Protein AF-A0A241V4C4-F1 (afdb_monomer)

Radius of gyration: 12.43 Å; Cα contacts (8 Å, |Δi|>4): 182; chains: 1; bounding box: 27×34×28 Å

Solvent-accessible surface area (backbone atoms only — not comparable to full-atom values): 5010 Å² total; per-residue (Å²): 131,90,62,76,41,78,67,35,99,63,35,32,36,40,95,70,30,35,31,33,73,36,87,56,77,73,42,74,45,81,44,43,48,59,85,94,40,95,67,55,39,50,65,74,81,38,59,84,45,32,31,44,36,68,67,49,76,38,55,82,96,42,82,75,14,39,32,29,40,36,49,69,58,40,79,44,43,32,71,79,23,60,35,90,60,40,85

Sequence (87 aa):
MNEFKKVSNVLLESNGIYFIECPGCKTLHPIHVGEQHRIRWGFNGNLDAPTFTPSLMVNQGHPSQCHSFITDGKIQFLSDCNHSLAG

Nearest PDB structures (foldseek):
  8h3f-assembly1_M  TM=2.790E-01  e=1.490E+00  Homo sapiens
  8h3r-assembly1_B  TM=2.791E-01  e=1.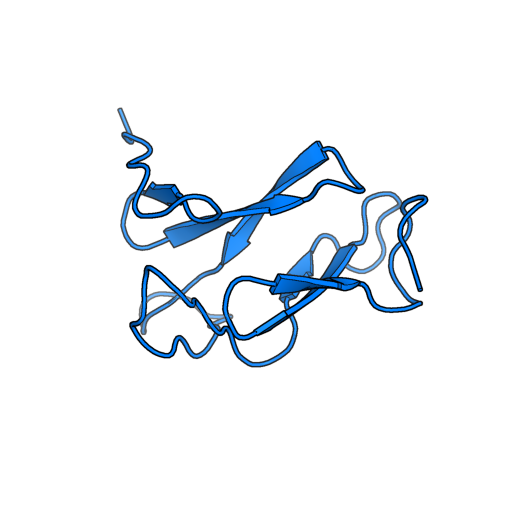579E+00  Homo sapiens

pLDDT: me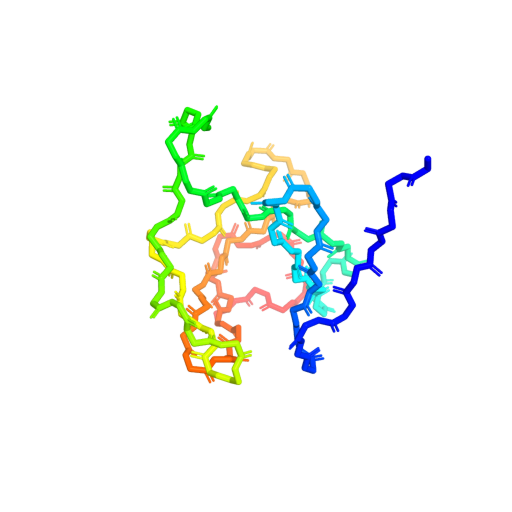an 88.02, std 7.14, range [49.69, 94.56]

Mean predicted aligned error: 4.55 Å

Secondary structure (DSSP, 8-state):
----EE-SSSEEEETTEEEEE-TTT-SEEEEE-STT-SS--EE-S-SSS--EEEEEEESTTSTT-EEEEEETTEEEE-TT--STT--

Structure (mmCIF, N/CA/C/O backbone):
data_AF-A0A241V4C4-F1
#
_entry.id   AF-A0A241V4C4-F1
#
loop_
_atom_site.group_PDB
_atom_site.id
_atom_site.type_symbol
_atom_site.label_atom_id
_atom_site.label_alt_id
_atom_site.label_comp_id
_atom_site.label_asym_id
_atom_site.label_entity_id
_atom_site.label_seq_id
_atom_site.pdbx_PDB_ins_code
_atom_site.Cartn_x
_atom_site.Cartn_y
_atom_site.Cartn_z
_atom_site.occupancy
_atom_site.B_iso_or_equiv
_atom_site.auth_seq_id
_atom_site.auth_comp_id
_atom_site.auth_asym_id
_atom_site.auth_atom_id
_atom_site.pdbx_PDB_model_num
ATOM 1 N N . MET A 1 1 ? 0.686 21.907 6.792 1.00 49.69 1 MET A N 1
ATOM 2 C CA . MET A 1 1 ? 1.491 20.669 6.775 1.00 49.69 1 MET A CA 1
ATOM 3 C C . MET A 1 1 ? 0.492 19.538 6.689 1.00 49.69 1 MET A C 1
ATOM 5 O O . MET A 1 1 ? -0.390 19.501 7.532 1.00 49.69 1 MET A O 1
ATOM 9 N N . ASN A 1 2 ? 0.528 18.720 5.640 1.00 55.12 2 ASN A N 1
ATOM 10 C CA . ASN A 1 2 ? -0.439 17.632 5.511 1.00 55.12 2 ASN A CA 1
ATOM 11 C C . ASN A 1 2 ? -0.071 16.560 6.541 1.00 55.12 2 ASN A C 1
ATOM 13 O O . ASN A 1 2 ? 0.956 15.901 6.406 1.00 55.12 2 ASN A O 1
ATOM 17 N N . GLU A 1 3 ? -0.858 16.457 7.607 1.00 80.88 3 GLU A N 1
ATOM 18 C CA . GLU A 1 3 ? -0.670 15.438 8.635 1.00 80.88 3 GLU A CA 1
ATOM 19 C C . GLU A 1 3 ? -1.064 14.072 8.062 1.00 80.88 3 GLU A C 1
ATOM 21 O O . GLU A 1 3 ? -2.114 13.923 7.430 1.00 80.88 3 GLU A O 1
ATOM 26 N N . PHE A 1 4 ? -0.195 13.078 8.242 1.00 83.12 4 PHE A N 1
ATOM 27 C CA . PHE A 1 4 ? -0.538 11.682 8.001 1.00 83.12 4 PHE A CA 1
ATOM 28 C C . PHE A 1 4 ? -1.175 11.141 9.274 1.00 83.12 4 PHE A C 1
ATOM 30 O O . PHE A 1 4 ? -0.516 11.011 10.306 1.00 83.12 4 PHE A O 1
ATOM 37 N N . LYS A 1 5 ? -2.462 10.819 9.208 1.00 87.81 5 LYS A N 1
ATOM 38 C CA . LYS A 1 5 ? -3.189 10.208 10.309 1.00 87.81 5 LYS A CA 1
ATOM 39 C C . LYS A 1 5 ? -3.132 8.698 10.163 1.00 87.81 5 LYS A C 1
ATOM 41 O O . LYS A 1 5 ? -3.621 8.144 9.183 1.00 87.81 5 LYS A O 1
ATOM 46 N N . LYS A 1 6 ? -2.584 8.004 11.158 1.00 88.62 6 LYS A N 1
ATOM 47 C CA . LYS A 1 6 ? -2.725 6.548 11.231 1.00 88.62 6 LYS A CA 1
ATOM 48 C C . LYS A 1 6 ? -4.174 6.215 11.579 1.00 88.62 6 LYS A C 1
ATOM 50 O O . LYS A 1 6 ? -4.623 6.511 12.684 1.00 88.62 6 LYS A O 1
ATOM 55 N N . VAL A 1 7 ? -4.906 5.649 10.621 1.00 87.94 7 VAL A N 1
ATOM 56 C CA . VAL A 1 7 ? -6.325 5.289 10.780 1.00 87.94 7 VAL A CA 1
ATOM 57 C C . VAL A 1 7 ? -6.514 3.800 11.055 1.00 87.94 7 VAL A C 1
ATOM 59 O O . VAL A 1 7 ? -7.544 3.417 11.599 1.00 87.94 7 VAL A O 1
ATOM 62 N N . SER A 1 8 ? -5.515 2.969 10.746 1.00 85.62 8 SER A N 1
ATOM 63 C CA . SER A 1 8 ? -5.467 1.565 11.156 1.00 85.62 8 SER A CA 1
ATOM 64 C C . SER A 1 8 ? -4.033 1.046 11.258 1.00 85.62 8 SER A C 1
ATOM 66 O O . SER A 1 8 ? -3.071 1.801 11.103 1.00 85.62 8 SER A O 1
ATOM 68 N N . ASN A 1 9 ? -3.857 -0.249 11.533 1.00 82.56 9 ASN A N 1
ATOM 69 C CA . ASN A 1 9 ? -2.527 -0.862 11.559 1.00 82.56 9 ASN A CA 1
ATOM 70 C C . ASN A 1 9 ? -1.831 -0.880 10.194 1.00 82.56 9 ASN A C 1
ATOM 72 O O . ASN A 1 9 ? -0.603 -0.869 10.165 1.00 82.56 9 ASN A O 1
ATOM 76 N N . VAL A 1 10 ? -2.596 -0.872 9.102 1.00 85.81 10 VAL A N 1
ATOM 77 C CA . VAL A 1 10 ? -2.085 -0.979 7.725 1.00 85.81 10 VAL A CA 1
ATOM 78 C C . VAL A 1 10 ? -2.393 0.250 6.867 1.00 85.81 10 VAL A C 1
ATOM 80 O O . VAL A 1 10 ? -1.899 0.345 5.747 1.00 85.81 10 VAL A O 1
ATOM 83 N N . LEU A 1 11 ? -3.200 1.188 7.379 1.00 90.56 11 LEU A N 1
ATOM 84 C CA . LEU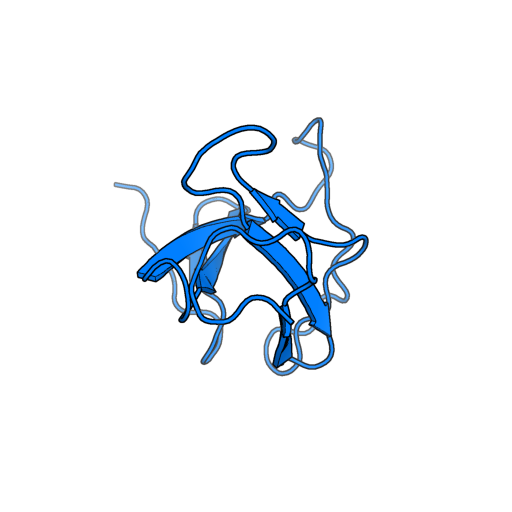 A 1 11 ? -3.734 2.315 6.622 1.00 90.56 11 LEU A CA 1
ATOM 85 C C . LEU A 1 11 ? -3.401 3.655 7.288 1.00 90.56 11 LEU A C 1
ATOM 87 O O . LEU A 1 11 ? -3.670 3.892 8.473 1.00 90.56 11 LEU A O 1
ATOM 91 N N . LEU A 1 12 ? -2.858 4.556 6.482 1.00 92.25 12 LEU A N 1
ATOM 92 C CA . LEU A 1 12 ? -2.687 5.968 6.789 1.00 92.25 12 LEU A CA 1
ATOM 93 C C . LEU A 1 12 ? -3.691 6.770 5.956 1.00 92.25 12 LEU A C 1
ATOM 95 O O . LEU 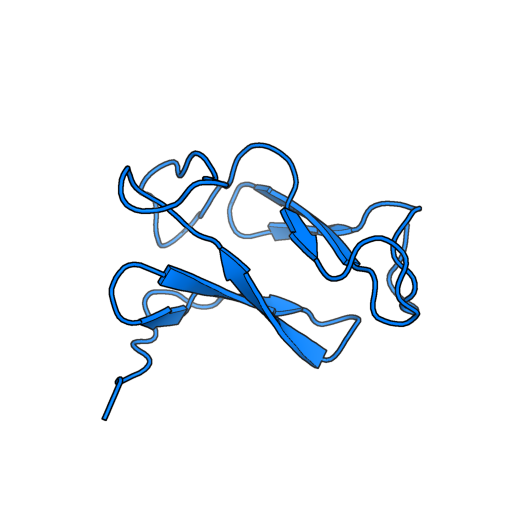A 1 12 ? -4.063 6.359 4.863 1.00 92.25 12 LEU A O 1
ATOM 99 N N . GLU A 1 13 ? -4.120 7.918 6.451 1.00 91.06 13 GLU A N 1
ATOM 100 C CA . GLU A 1 13 ? -4.989 8.850 5.739 1.00 91.06 13 GLU A CA 1
ATOM 101 C C . GLU A 1 13 ? -4.353 10.239 5.754 1.00 91.06 13 GLU A C 1
ATOM 103 O O . GLU A 1 13 ? -3.799 10.671 6.766 1.00 91.06 13 GLU A O 1
ATOM 108 N N . SER A 1 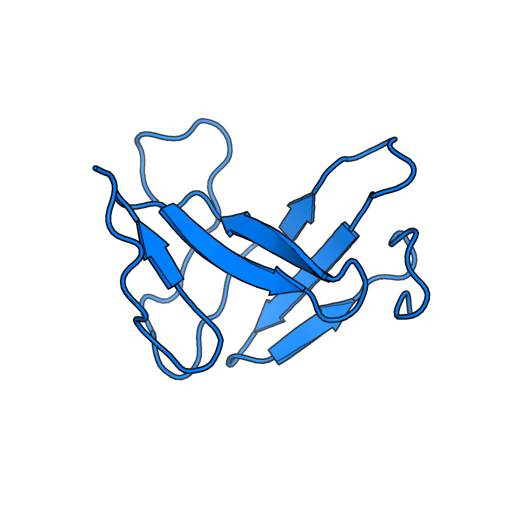14 ? -4.391 10.927 4.618 1.00 89.81 14 SER A N 1
ATOM 109 C CA . SER A 1 14 ? -4.058 12.342 4.545 1.00 89.81 14 SER A CA 1
ATOM 110 C C . SER A 1 14 ? -4.867 13.028 3.453 1.00 89.81 14 SER A C 1
ATOM 112 O O . SER A 1 14 ? -4.737 12.701 2.273 1.00 89.81 14 SER A O 1
ATOM 114 N N . ASN A 1 15 ? -5.653 14.033 3.843 1.00 84.50 15 ASN A N 1
ATOM 115 C CA . ASN A 1 15 ? -6.453 14.867 2.940 1.00 84.50 15 ASN A CA 1
ATOM 116 C C . ASN A 1 15 ? -7.395 14.056 2.029 1.00 84.50 15 ASN A C 1
ATOM 118 O O . ASN A 1 15 ? -7.547 14.368 0.850 1.00 84.50 15 ASN A O 1
ATOM 122 N N . GLY A 1 16 ? -8.013 13.001 2.568 1.00 81.94 16 GLY A N 1
ATOM 123 C CA . GLY A 1 16 ? -8.934 12.134 1.828 1.00 81.94 16 GLY A CA 1
ATOM 124 C C . GLY A 1 16 ? -8.247 11.104 0.928 1.00 81.94 16 GLY A C 1
ATOM 125 O O . GLY A 1 16 ? -8.927 10.362 0.221 1.00 81.94 16 GLY A O 1
ATOM 126 N N . ILE A 1 17 ? -6.915 11.030 0.963 1.00 88.88 17 ILE A N 1
ATOM 127 C CA . ILE A 1 17 ? -6.133 9.988 0.301 1.00 88.88 17 ILE A CA 1
ATOM 128 C C . ILE A 1 17 ? -5.705 8.978 1.352 1.00 88.88 17 ILE A C 1
ATOM 130 O O . ILE A 1 17 ? -5.144 9.340 2.388 1.00 88.88 17 ILE A O 1
ATOM 134 N N . TYR A 1 18 ? -5.936 7.703 1.066 1.00 92.38 18 TYR A N 1
ATOM 135 C CA . TYR A 1 18 ? -5.433 6.628 1.903 1.00 92.38 18 TYR A CA 1
ATOM 136 C C . TYR A 1 18 ? -4.061 6.180 1.415 1.00 92.38 18 TYR A C 1
ATOM 138 O O . TYR A 1 18 ? -3.775 6.227 0.225 1.00 92.38 18 TYR A O 1
ATOM 146 N N . PHE A 1 19 ? -3.207 5.728 2.322 1.00 92.50 19 PHE A N 1
ATOM 147 C CA . PHE A 1 19 ? -1.894 5.198 1.996 1.00 92.50 19 PHE A CA 1
ATOM 148 C C . PHE A 1 19 ? -1.691 3.868 2.702 1.00 92.50 19 PHE A C 1
ATOM 150 O O . PHE A 1 19 ? -1.987 3.742 3.891 1.00 92.50 19 PHE A O 1
ATOM 157 N N . ILE A 1 20 ? -1.149 2.898 1.974 1.00 92.56 20 ILE A N 1
ATOM 158 C CA . ILE A 1 20 ? -0.687 1.633 2.546 1.00 92.56 20 ILE A CA 1
ATOM 159 C C . ILE A 1 20 ? 0.825 1.528 2.399 1.00 92.56 20 ILE A C 1
ATOM 161 O O . ILE A 1 20 ? 1.389 1.946 1.387 1.00 92.56 20 ILE A O 1
ATOM 165 N N . GLU A 1 21 ? 1.492 0.964 3.396 1.00 91.62 21 GLU A N 1
ATOM 166 C CA . GLU A 1 21 ? 2.903 0.616 3.269 1.00 91.62 21 GLU A CA 1
ATOM 167 C C . GLU A 1 21 ? 3.031 -0.731 2.560 1.00 91.62 21 GLU A C 1
ATOM 169 O O . GLU A 1 21 ? 2.480 -1.740 3.002 1.00 91.62 21 GLU A O 1
ATOM 174 N N . CYS A 1 22 ? 3.758 -0.756 1.446 1.00 90.75 22 CYS A N 1
ATOM 175 C CA . CYS A 1 22 ? 4.039 -1.995 0.743 1.00 90.75 22 CYS A CA 1
ATOM 176 C C . CYS A 1 22 ? 5.313 -2.651 1.306 1.00 90.75 22 CYS A C 1
ATOM 178 O O . CYS A 1 22 ? 6.400 -2.092 1.135 1.00 90.75 22 CYS A O 1
ATOM 180 N N . PRO A 1 23 ? 5.245 -3.860 1.899 1.00 89.25 23 PRO A N 1
ATOM 181 C CA . PRO A 1 23 ? 6.432 -4.556 2.406 1.00 89.25 23 PRO A CA 1
ATOM 182 C C . PRO A 1 23 ? 7.425 -4.971 1.306 1.00 89.25 23 PRO A C 1
ATOM 184 O O . PRO A 1 23 ? 8.596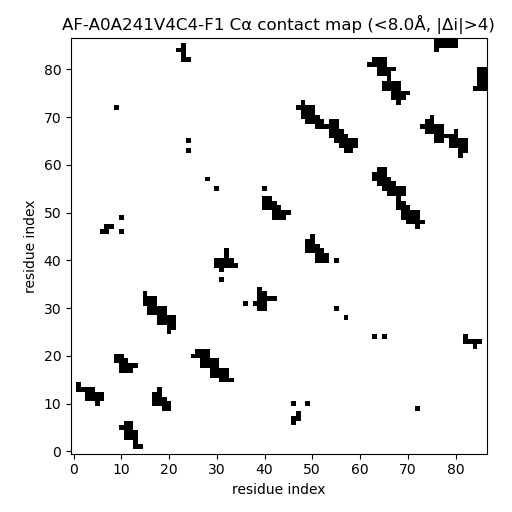 -5.206 1.600 1.00 89.25 23 PRO A O 1
ATOM 187 N N . GLY A 1 24 ? 6.983 -5.054 0.044 1.00 86.25 24 GLY A N 1
ATOM 188 C CA . GLY A 1 24 ? 7.821 -5.446 -1.092 1.00 86.25 24 GLY A CA 1
ATOM 189 C C . GLY A 1 24 ? 8.717 -4.314 -1.587 1.00 86.25 24 GLY A C 1
ATOM 190 O O . GLY A 1 24 ? 9.937 -4.457 -1.633 1.00 86.25 24 GLY A O 1
ATOM 191 N N . CYS A 1 25 ? 8.122 -3.171 -1.935 1.00 88.31 25 CYS A N 1
ATOM 192 C CA . CYS A 1 25 ? 8.856 -2.004 -2.438 1.00 88.31 25 CYS A CA 1
ATOM 193 C C . CYS A 1 25 ? 9.246 -0.995 -1.342 1.00 88.31 25 CYS A C 1
ATOM 195 O O . CYS A 1 25 ? 9.917 -0.008 -1.642 1.00 88.31 25 CYS A O 1
ATOM 197 N N . LYS A 1 26 ? 8.823 -1.217 -0.088 1.00 88.00 26 LYS A N 1
ATOM 198 C CA . LYS A 1 26 ? 9.093 -0.358 1.083 1.00 88.00 26 LYS A CA 1
ATOM 199 C C . LYS A 1 26 ? 8.684 1.104 0.882 1.00 88.00 26 LYS A C 1
ATOM 201 O O . LYS A 1 26 ? 9.324 2.015 1.398 1.00 88.00 26 LYS A O 1
ATOM 206 N N . THR A 1 27 ? 7.636 1.321 0.093 1.00 88.88 27 THR A N 1
ATOM 207 C CA . THR A 1 27 ? 7.127 2.647 -0.265 1.00 88.88 27 THR A CA 1
ATOM 208 C C . THR A 1 27 ? 5.640 2.736 0.076 1.00 88.88 27 THR A C 1
ATOM 210 O O . THR A 1 27 ? 4.932 1.726 0.081 1.00 88.88 27 THR A O 1
ATOM 213 N N . LEU A 1 28 ? 5.163 3.948 0.365 1.00 91.06 28 LEU A N 1
ATOM 214 C CA . LEU A 1 28 ? 3.743 4.224 0.564 1.00 91.06 28 LEU A CA 1
ATOM 215 C C . LEU A 1 28 ? 3.015 4.257 -0.781 1.00 91.06 28 LEU A C 1
ATOM 217 O O . LEU A 1 28 ? 3.375 5.028 -1.671 1.00 91.06 28 LEU A O 1
ATOM 221 N N . HIS A 1 29 ? 1.970 3.450 -0.918 1.00 91.94 29 HIS A N 1
ATOM 222 C CA . HIS A 1 29 ? 1.105 3.472 -2.087 1.00 91.94 29 HIS A CA 1
ATOM 223 C C . HIS A 1 29 ? -0.123 4.343 -1.822 1.00 91.94 29 HIS A C 1
ATOM 225 O O . HIS A 1 29 ? -0.889 4.019 -0.911 1.00 91.94 29 HIS A O 1
ATOM 231 N N . PRO A 1 30 ? -0.338 5.419 -2.600 1.00 91.06 30 PRO A N 1
ATOM 232 C CA . PRO A 1 30 ? -1.539 6.230 -2.496 1.00 91.06 30 PRO A CA 1
ATOM 233 C C . PRO A 1 30 ? -2.741 5.499 -3.102 1.00 91.06 30 PRO A C 1
ATOM 235 O O . PRO A 1 30 ? -2.668 4.944 -4.198 1.00 91.06 30 PRO A O 1
ATOM 238 N N . ILE A 1 31 ? -3.865 5.551 -2.401 1.00 91.75 31 ILE A N 1
ATOM 239 C CA . ILE A 1 31 ? -5.155 5.009 -2.804 1.00 91.75 31 ILE A CA 1
ATOM 240 C C . ILE A 1 31 ? -6.148 6.161 -2.782 1.00 91.75 31 ILE A C 1
ATOM 242 O O . ILE A 1 31 ? -6.575 6.651 -1.733 1.00 91.75 31 ILE A O 1
ATOM 246 N N . HIS A 1 32 ? -6.494 6.614 -3.977 1.00 90.38 32 HIS A N 1
ATOM 247 C CA . HIS A 1 32 ? -7.439 7.698 -4.162 1.00 90.38 32 HIS A CA 1
ATOM 248 C C . HIS A 1 32 ? -8.868 7.174 -4.014 1.00 90.38 32 HIS A C 1
ATOM 250 O O . HIS A 1 32 ? -9.312 6.326 -4.790 1.00 90.38 32 HIS A O 1
ATOM 256 N N . VAL A 1 33 ? -9.593 7.699 -3.029 1.00 86.44 33 VAL A N 1
ATOM 257 C CA . VAL A 1 33 ? -11.003 7.381 -2.780 1.00 86.44 33 VAL A CA 1
ATOM 258 C C . VAL A 1 33 ? -11.815 8.665 -2.909 1.00 86.44 33 VAL A C 1
ATOM 260 O O . VAL A 1 33 ? -11.347 9.737 -2.542 1.00 86.44 33 VAL A O 1
ATOM 263 N N . GLY A 1 34 ? -13.032 8.562 -3.441 1.00 79.62 34 GLY A N 1
ATOM 264 C CA . GLY A 1 34 ? -13.950 9.692 -3.594 1.00 79.62 34 GLY A CA 1
ATOM 265 C C . GLY A 1 34 ? -13.984 10.300 -4.998 1.00 79.62 34 GLY A C 1
ATOM 266 O O . GLY A 1 34 ? -13.236 9.921 -5.900 1.00 79.62 34 GLY A O 1
ATOM 267 N N . GLU A 1 35 ? -14.920 11.226 -5.195 1.00 77.75 35 GLU A N 1
ATOM 268 C CA . GLU A 1 35 ? -15.272 11.762 -6.517 1.00 77.75 35 GLU A CA 1
ATOM 269 C C . GLU A 1 35 ? -14.262 12.776 -7.059 1.00 77.75 35 GLU A C 1
ATOM 271 O O . GLU A 1 35 ? -14.193 12.983 -8.269 1.00 77.75 35 GLU A O 1
ATOM 276 N N . GLN A 1 36 ? -13.432 13.363 -6.192 1.00 77.50 36 GLN A N 1
ATOM 277 C CA . GLN A 1 36 ? -12.426 14.348 -6.598 1.00 77.50 36 GLN A CA 1
ATOM 278 C C . GLN A 1 36 ? -11.272 13.766 -7.444 1.00 77.50 36 GLN A C 1
ATOM 280 O O . GLN A 1 36 ? -10.490 14.528 -8.013 1.00 77.50 36 GLN A O 1
ATOM 285 N N . HIS A 1 37 ? -11.142 12.437 -7.551 1.00 77.06 37 HIS A N 1
ATOM 286 C CA . HIS A 1 37 ? -10.032 11.785 -8.252 1.00 77.06 37 HIS A CA 1
ATOM 287 C C . HIS A 1 37 ? -10.474 11.089 -9.546 1.00 77.06 37 HIS A C 1
ATOM 289 O O . HIS A 1 37 ? -11.475 10.376 -9.582 1.00 77.06 37 HIS A O 1
ATOM 295 N N . ARG A 1 38 ? -9.675 11.244 -10.617 1.00 77.06 38 ARG A N 1
ATOM 296 C CA . ARG A 1 38 ? -9.922 10.595 -11.922 1.00 77.06 38 ARG A CA 1
ATOM 297 C C . ARG A 1 38 ? -9.822 9.071 -11.867 1.00 77.06 38 ARG A C 1
ATOM 299 O O . ARG A 1 38 ? -10.632 8.387 -12.481 1.00 77.06 38 ARG A O 1
ATOM 306 N N . ILE A 1 39 ? -8.813 8.558 -11.165 1.00 77.31 39 ILE A N 1
ATOM 307 C CA . ILE A 1 39 ? -8.676 7.133 -10.859 1.00 77.31 39 ILE A CA 1
ATOM 308 C C . ILE A 1 39 ? -9.097 6.983 -9.410 1.00 77.31 39 ILE A C 1
ATOM 310 O O . ILE A 1 39 ? -8.517 7.631 -8.538 1.00 77.31 39 ILE A O 1
ATOM 314 N N . ARG A 1 40 ? -10.127 6.174 -9.182 1.00 84.50 40 ARG A N 1
ATOM 315 C CA . ARG A 1 40 ? -10.721 5.987 -7.866 1.00 84.50 40 ARG A CA 1
ATOM 316 C C . ARG A 1 40 ? -10.862 4.510 -7.566 1.00 84.50 40 ARG A C 1
ATOM 318 O O . ARG A 1 40 ? -11.355 3.749 -8.398 1.00 84.50 40 ARG A O 1
ATOM 325 N N . TRP A 1 41 ? -10.460 4.147 -6.362 1.00 91.06 41 TRP A N 1
ATOM 326 C CA . TRP A 1 41 ? -10.737 2.844 -5.798 1.00 91.06 41 TRP A CA 1
ATOM 327 C C . TRP A 1 41 ? -12.043 2.925 -5.012 1.00 91.06 41 TRP A C 1
ATOM 329 O O . TRP A 1 41 ? -12.277 3.859 -4.243 1.00 91.06 41 TRP A O 1
ATOM 339 N N . GLY A 1 42 ? -12.910 1.943 -5.219 1.00 90.75 42 GLY A N 1
ATOM 340 C CA . GLY A 1 42 ? -13.986 1.630 -4.300 1.00 90.75 42 GLY A CA 1
ATOM 341 C C . GLY A 1 42 ? -13.388 1.211 -2.966 1.00 90.75 42 GLY A C 1
ATOM 342 O O . GLY A 1 42 ? -12.463 0.404 -2.926 1.00 90.75 42 GLY A O 1
ATOM 343 N N . PHE A 1 43 ? -13.917 1.768 -1.887 1.00 92.19 43 PHE A N 1
ATOM 344 C CA . PHE A 1 43 ? -13.508 1.470 -0.523 1.00 92.19 43 PHE A CA 1
ATOM 345 C C . PHE A 1 43 ? -14.732 1.007 0.265 1.00 92.19 43 PHE A C 1
ATOM 347 O O . PHE A 1 43 ? -15.790 1.627 0.181 1.00 92.19 43 PHE A O 1
ATOM 354 N N . ASN A 1 44 ? -14.595 -0.075 1.033 1.00 91.56 44 ASN A N 1
ATOM 355 C CA . ASN A 1 44 ? -15.684 -0.613 1.855 1.00 91.56 44 ASN A CA 1
ATOM 356 C C . ASN A 1 44 ? -16.005 0.237 3.102 1.00 91.56 44 ASN A C 1
ATOM 358 O O . ASN A 1 44 ? -16.956 -0.077 3.813 1.00 91.56 44 ASN A O 1
ATOM 362 N N . GLY A 1 45 ? -15.216 1.276 3.399 1.00 89.50 45 GLY A N 1
ATOM 363 C CA . GLY A 1 45 ? -15.400 2.126 4.579 1.00 89.50 45 GLY A CA 1
ATOM 364 C C . GLY A 1 45 ? -14.877 1.517 5.883 1.00 89.50 45 GLY A C 1
ATOM 365 O O . GLY A 1 45 ? -14.889 2.187 6.913 1.00 89.50 45 GLY A O 1
ATOM 366 N N . ASN A 1 46 ? -14.406 0.267 5.862 1.00 90.75 46 ASN A N 1
ATOM 367 C CA . ASN A 1 46 ? -13.911 -0.410 7.052 1.00 90.75 46 ASN A CA 1
ATOM 368 C C . 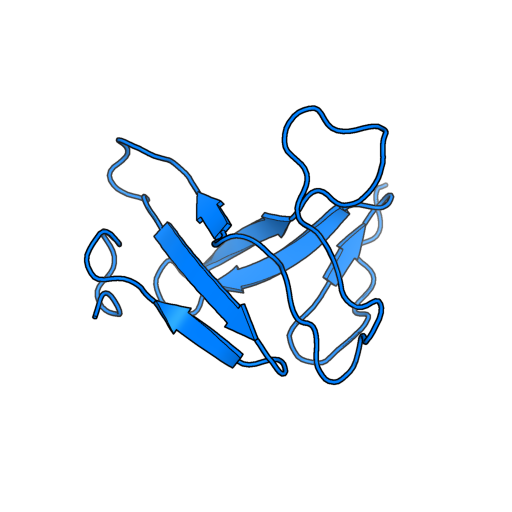ASN A 1 46 ? -12.424 -0.096 7.240 1.00 90.75 46 ASN A C 1
ATOM 370 O O . ASN A 1 46 ? -11.596 -0.454 6.410 1.00 90.75 46 ASN A O 1
ATOM 374 N N . LEU A 1 47 ? -12.080 0.589 8.327 1.00 89.62 47 LEU A N 1
ATOM 375 C CA . LEU A 1 47 ? -10.690 0.939 8.623 1.00 89.62 47 LEU A CA 1
ATOM 376 C C . LEU A 1 47 ? -9.910 -0.231 9.237 1.00 89.62 47 LEU A C 1
ATOM 378 O O . LEU A 1 47 ? -8.702 -0.310 9.039 1.00 89.62 47 LEU A O 1
ATOM 382 N N . ASP A 1 48 ? -10.581 -1.139 9.946 1.00 88.94 48 ASP A N 1
ATOM 383 C CA . ASP A 1 48 ? -9.958 -2.304 10.588 1.00 88.94 48 ASP A CA 1
ATOM 384 C C . ASP A 1 48 ? -9.640 -3.403 9.562 1.00 88.94 48 ASP A C 1
ATOM 386 O O . ASP A 1 48 ? -8.520 -3.909 9.505 1.00 88.94 48 ASP A O 1
ATOM 390 N N . ALA A 1 49 ? -10.596 -3.661 8.666 1.00 91.25 49 ALA A N 1
ATOM 391 C CA . ALA A 1 49 ? -10.487 -4.613 7.563 1.00 91.25 49 ALA A CA 1
ATOM 392 C C . ALA A 1 49 ? -10.688 -3.909 6.203 1.00 91.25 49 ALA A C 1
ATOM 394 O O . ALA A 1 49 ? -11.706 -4.118 5.519 1.00 91.25 49 ALA A O 1
ATOM 395 N N . PRO A 1 50 ? -9.751 -3.028 5.795 1.00 92.81 50 PRO A N 1
ATOM 396 C CA . PRO A 1 50 ? -9.905 -2.247 4.581 1.00 92.81 50 PRO A CA 1
ATOM 397 C C . PRO A 1 50 ? -9.897 -3.146 3.356 1.00 92.81 50 PRO A C 1
ATOM 399 O O . PRO A 1 50 ? -9.062 -4.038 3.207 1.00 92.81 50 PRO A O 1
ATOM 402 N N . THR A 1 51 ? -10.857 -2.891 2.474 1.00 93.75 51 THR A N 1
ATOM 403 C CA . THR A 1 51 ? -10.948 -3.539 1.168 1.00 93.75 51 THR A CA 1
ATOM 404 C C . THR A 1 51 ? -11.056 -2.468 0.102 1.00 93.75 51 THR A C 1
ATOM 406 O O . THR A 1 51 ? -11.949 -1.616 0.168 1.00 93.75 51 THR A O 1
ATOM 409 N N . PHE A 1 52 ? -10.154 -2.531 -0.874 1.00 93.56 52 PHE A N 1
ATOM 410 C CA . PHE A 1 52 ? -10.112 -1.618 -2.006 1.00 93.56 52 PHE A CA 1
ATOM 411 C C . PHE A 1 52 ? -10.354 -2.378 -3.308 1.00 93.56 52 PHE A C 1
ATOM 413 O O . PHE A 1 52 ? -9.853 -3.484 -3.499 1.00 93.56 52 PHE A O 1
ATOM 420 N N . THR A 1 53 ? -11.146 -1.782 -4.196 1.00 90.69 53 THR A N 1
ATOM 421 C CA . THR A 1 53 ? -11.518 -2.364 -5.491 1.00 90.69 53 THR A CA 1
ATOM 422 C C . THR A 1 53 ? -11.392 -1.327 -6.606 1.00 90.69 53 THR A C 1
ATOM 424 O O . THR A 1 53 ? -11.769 -0.180 -6.401 1.00 90.69 53 THR A O 1
ATOM 427 N N . PRO A 1 54 ? -10.899 -1.675 -7.803 1.00 91.44 54 PRO A N 1
ATOM 428 C CA . PRO A 1 54 ? -10.288 -2.951 -8.182 1.00 91.44 54 PRO A CA 1
ATOM 429 C C . PRO A 1 54 ? -8.884 -3.101 -7.551 1.00 91.44 54 PRO A C 1
ATOM 431 O O . PRO A 1 54 ? -8.626 -2.566 -6.475 1.00 91.44 54 PRO A O 1
ATOM 434 N N . SER A 1 55 ? -7.973 -3.839 -8.184 1.00 92.38 55 SER A N 1
ATOM 435 C CA . SER A 1 55 ? -6.578 -3.920 -7.745 1.00 92.38 55 SER A CA 1
ATOM 436 C C . SER A 1 55 ? -5.892 -2.551 -7.732 1.00 92.38 55 SER A C 1
ATOM 438 O O . SER A 1 55 ? -6.207 -1.640 -8.501 1.00 92.38 55 SER A O 1
ATOM 440 N N . LEU A 1 56 ? -4.923 -2.402 -6.837 1.00 92.56 56 LEU A N 1
ATOM 441 C CA . LEU A 1 56 ? -4.057 -1.243 -6.723 1.00 92.56 56 LEU A CA 1
ATOM 442 C C . LEU A 1 56 ? -2.839 -1.421 -7.627 1.00 92.56 56 LEU A C 1
ATOM 444 O O . LEU A 1 56 ? -1.955 -2.223 -7.327 1.00 92.56 56 LEU A O 1
ATOM 448 N N . MET A 1 57 ? -2.809 -0.654 -8.715 1.00 92.50 57 MET A N 1
ATOM 449 C CA . MET A 1 57 ? -1.679 -0.542 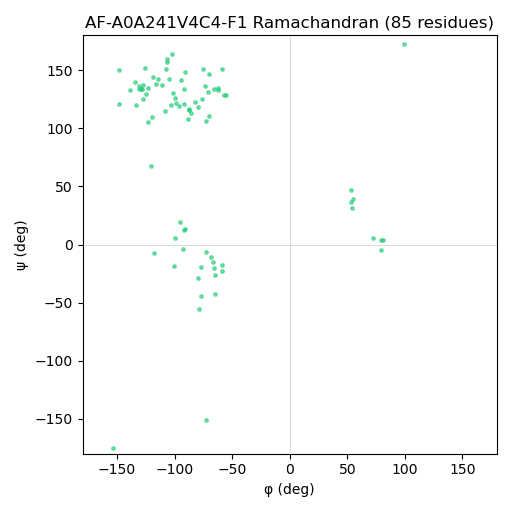-9.634 1.00 92.50 57 MET A CA 1
ATOM 450 C C . MET A 1 57 ? -0.888 0.732 -9.327 1.00 92.50 57 MET A C 1
ATOM 452 O O . MET A 1 57 ? -1.442 1.831 -9.322 1.00 92.50 57 MET A O 1
ATOM 456 N N . VAL A 1 58 ? 0.415 0.589 -9.107 1.00 91.62 58 VAL A N 1
ATOM 457 C CA . VAL A 1 58 ? 1.342 1.680 -8.790 1.00 91.62 58 VAL A CA 1
ATOM 458 C C . VAL A 1 58 ? 2.526 1.606 -9.743 1.00 91.62 58 VAL A C 1
ATOM 460 O O . VAL A 1 58 ? 3.097 0.535 -9.927 1.00 91.62 58 VAL A O 1
ATOM 463 N N . ASN A 1 59 ? 2.917 2.747 -10.320 1.00 89.38 59 ASN A N 1
ATOM 464 C CA . ASN A 1 59 ? 4.063 2.864 -11.231 1.00 89.38 59 ASN A CA 1
ATOM 465 C C . ASN A 1 59 ? 4.027 1.866 -12.408 1.00 89.38 59 ASN A C 1
ATOM 467 O O . ASN A 1 59 ? 5.029 1.216 -12.699 1.00 89.38 59 ASN A O 1
ATOM 471 N N . GLN A 1 60 ? 2.879 1.729 -13.079 1.00 89.75 60 GLN A N 1
ATOM 472 C CA . GLN A 1 60 ? 2.748 0.835 -14.234 1.00 89.75 60 GLN A CA 1
ATOM 473 C C . GLN A 1 60 ? 3.803 1.157 -15.313 1.00 89.75 60 GLN A C 1
ATOM 475 O O . GLN A 1 60 ? 3.949 2.306 -15.726 1.00 89.75 60 GLN A O 1
ATOM 480 N N . GLY A 1 61 ? 4.535 0.140 -15.770 1.00 87.62 61 GLY A N 1
ATOM 481 C CA . GLY A 1 61 ? 5.630 0.238 -16.736 1.00 87.62 61 GLY A CA 1
ATOM 482 C C . GLY A 1 61 ? 6.977 0.667 -16.145 1.00 87.62 61 GLY A C 1
ATOM 483 O O . GLY A 1 61 ? 7.933 0.844 -16.897 1.00 87.62 61 GLY A O 1
ATOM 484 N N . HIS A 1 62 ? 7.081 0.839 -14.824 1.00 88.44 62 HIS A N 1
ATOM 485 C CA . HIS A 1 62 ? 8.305 1.272 -14.150 1.00 88.44 62 HIS A CA 1
ATOM 486 C C . HIS A 1 62 ? 8.993 0.121 -13.389 1.00 88.44 62 HIS A C 1
ATOM 488 O O . HIS A 1 62 ? 8.331 -0.821 -12.959 1.00 88.44 62 HIS A O 1
ATOM 494 N N . PRO A 1 63 ? 10.313 0.193 -13.119 1.00 85.50 63 PRO A N 1
ATOM 495 C CA . PRO A 1 63 ? 11.012 -0.805 -12.299 1.00 85.50 63 PRO A CA 1
ATOM 496 C C . PRO A 1 63 ? 10.449 -0.961 -10.879 1.00 85.50 63 PRO A C 1
ATOM 498 O O . PRO A 1 63 ? 10.627 -2.001 -10.259 1.00 85.50 63 PRO A O 1
ATOM 501 N N . SER A 1 64 ? 9.760 0.062 -10.372 1.00 85.12 64 SER A N 1
ATOM 502 C CA . SER A 1 64 ? 9.061 0.070 -9.085 1.00 85.12 64 SER A CA 1
ATOM 503 C C . SER A 1 64 ? 7.570 -0.280 -9.207 1.00 85.12 64 SER A C 1
ATOM 505 O O . SER A 1 64 ? 6.791 0.072 -8.315 1.00 85.12 64 SER A O 1
ATOM 507 N N . GLN A 1 65 ? 7.158 -0.922 -10.308 1.00 91.81 65 GLN A N 1
ATOM 508 C CA . GLN A 1 65 ? 5.780 -1.357 -10.520 1.00 91.81 65 GLN A CA 1
ATOM 509 C C . GLN A 1 65 ? 5.335 -2.281 -9.387 1.00 91.81 65 GLN A C 1
ATOM 511 O O . GLN A 1 65 ? 5.995 -3.273 -9.069 1.00 91.81 65 GLN A O 1
ATOM 516 N N . CYS A 1 66 ? 4.192 -1.950 -8.797 1.00 93.31 66 CYS A N 1
ATOM 517 C CA . CYS A 1 66 ? 3.523 -2.787 -7.816 1.00 93.31 66 CYS A CA 1
ATOM 518 C C . CYS A 1 66 ? 2.064 -2.955 -8.220 1.00 93.31 66 CYS A C 1
ATOM 520 O O . CYS A 1 66 ? 1.383 -1.976 -8.519 1.00 93.31 66 CYS A O 1
ATOM 522 N N . HIS A 1 67 ? 1.577 -4.182 -8.160 1.00 93.62 67 HIS A N 1
ATOM 523 C CA . HIS A 1 67 ? 0.198 -4.529 -8.423 1.00 93.62 67 HIS A CA 1
ATOM 524 C C . HIS A 1 67 ? -0.309 -5.459 -7.323 1.00 93.62 67 HIS A C 1
ATOM 526 O O . HIS A 1 67 ? 0.264 -6.514 -7.060 1.00 93.62 67 HIS A O 1
ATOM 532 N N . SER A 1 68 ? -1.351 -5.037 -6.611 1.00 94.19 68 SER A N 1
ATOM 533 C CA . SER A 1 68 ? -1.831 -5.773 -5.439 1.00 94.19 68 SER A CA 1
ATOM 534 C C . SER A 1 68 ? -3.334 -5.653 -5.238 1.00 94.19 68 SER A C 1
ATOM 536 O O . SER A 1 68 ? -3.937 -4.637 -5.573 1.00 94.19 68 SER A O 1
ATOM 538 N N . PHE A 1 69 ? -3.942 -6.679 -4.654 1.00 94.56 69 PHE A N 1
ATOM 539 C CA . PHE A 1 69 ? -5.273 -6.598 -4.068 1.00 94.56 69 PHE A CA 1
ATOM 540 C C . PHE A 1 69 ? -5.169 -6.295 -2.580 1.00 94.56 69 PHE A C 1
ATOM 542 O 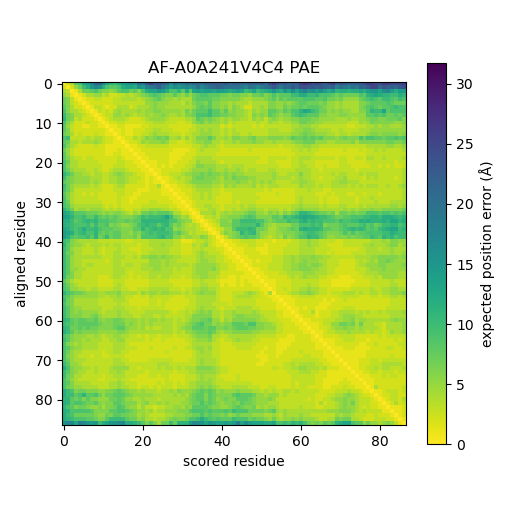O . PHE A 1 69 ? -4.305 -6.832 -1.888 1.00 94.56 69 PHE A O 1
ATOM 549 N N . ILE A 1 70 ? -6.082 -5.463 -2.087 1.00 93.56 70 ILE A N 1
ATOM 550 C CA . ILE A 1 70 ? -6.215 -5.181 -0.660 1.00 93.56 70 ILE A CA 1
ATOM 551 C C . ILE A 1 70 ? -7.611 -5.615 -0.255 1.00 93.56 70 ILE A C 1
ATOM 553 O O . ILE A 1 70 ? -8.593 -5.006 -0.675 1.00 93.56 70 ILE A O 1
ATOM 557 N N . THR A 1 71 ? -7.696 -6.694 0.513 1.00 94.00 71 THR A N 1
ATOM 558 C CA . THR A 1 71 ? -8.964 -7.278 0.962 1.00 94.00 71 THR A CA 1
ATOM 559 C C . THR A 1 71 ? -8.822 -7.688 2.414 1.00 94.00 71 THR A C 1
ATOM 561 O O . THR A 1 71 ? -7.829 -8.316 2.773 1.00 94.00 71 THR A O 1
ATOM 564 N N . ASP A 1 72 ? -9.803 -7.338 3.244 1.00 93.00 72 ASP A N 1
ATOM 565 C CA . ASP A 1 72 ? -9.819 -7.696 4.670 1.00 93.00 72 ASP A CA 1
ATOM 566 C C . ASP A 1 72 ? -8.530 -7.275 5.416 1.00 93.00 72 ASP A C 1
ATOM 568 O O . ASP A 1 72 ? -7.989 -8.001 6.244 1.00 93.00 72 ASP A O 1
ATOM 572 N N . GLY A 1 73 ? -7.955 -6.121 5.052 1.00 90.06 73 GLY A N 1
ATOM 573 C CA . GLY A 1 73 ? -6.698 -5.635 5.636 1.00 90.06 73 GLY A CA 1
ATOM 574 C C . GLY A 1 73 ? -5.434 -6.388 5.211 1.00 90.06 73 GLY A C 1
ATOM 575 O O . GLY A 1 73 ? -4.351 -6.090 5.715 1.00 90.06 73 GLY A O 1
ATOM 576 N N . LYS A 1 74 ? -5.535 -7.332 4.272 1.00 91.00 74 LYS A N 1
ATOM 577 C CA . LYS A 1 74 ? -4.405 -8.099 3.738 1.00 91.00 74 LYS A CA 1
ATOM 578 C C . LYS A 1 74 ? -4.040 -7.620 2.344 1.00 91.00 74 LYS A C 1
ATOM 580 O O . LYS A 1 74 ? -4.912 -7.314 1.533 1.00 91.00 74 LYS A O 1
ATOM 585 N N . ILE A 1 75 ? -2.739 -7.600 2.073 1.00 92.00 75 ILE A N 1
ATOM 586 C CA . ILE A 1 75 ? -2.180 -7.282 0.761 1.00 92.00 75 ILE A CA 1
ATOM 587 C C . ILE A 1 75 ? -1.846 -8.601 0.067 1.00 92.00 75 ILE A C 1
ATOM 589 O O . ILE A 1 75 ? -1.059 -9.391 0.587 1.00 92.00 75 ILE A O 1
ATOM 593 N N . GLN A 1 76 ? -2.429 -8.826 -1.104 1.00 93.19 76 GLN A N 1
ATOM 594 C CA . GLN A 1 76 ? -2.055 -9.906 -2.009 1.00 93.19 76 GLN A CA 1
ATOM 595 C C . GLN A 1 76 ? -1.349 -9.292 -3.212 1.00 93.19 76 GLN A C 1
ATOM 597 O O . GLN A 1 76 ? -1.959 -8.531 -3.963 1.00 93.19 76 GLN A O 1
ATOM 602 N N . PHE A 1 77 ? -0.067 -9.595 -3.384 1.00 93.88 77 PHE A N 1
ATOM 603 C CA . PHE A 1 77 ? 0.688 -9.158 -4.553 1.00 93.88 77 PHE A CA 1
ATOM 604 C C . PHE A 1 77 ? 0.300 -9.981 -5.775 1.00 93.88 77 PHE A C 1
ATOM 606 O O . PHE A 1 77 ? -0.132 -11.121 -5.652 1.00 93.88 77 PHE A O 1
ATOM 613 N N . LEU A 1 78 ? 0.410 -9.373 -6.948 1.00 92.94 78 LEU A N 1
ATOM 614 C CA . LEU A 1 78 ? 0.175 -10.035 -8.221 1.00 92.94 78 LEU A CA 1
ATOM 615 C C . LEU A 1 78 ? 1.505 -10.283 -8.924 1.00 92.94 78 LEU A C 1
ATOM 617 O O . LEU A 1 78 ? 2.521 -9.644 -8.633 1.00 92.94 78 LEU A O 1
ATOM 621 N N . SER A 1 79 ? 1.503 -11.230 -9.857 1.00 91.88 79 SER A N 1
ATOM 622 C CA . SER A 1 79 ? 2.721 -11.688 -10.529 1.00 91.88 79 SER A CA 1
ATOM 623 C C . SER A 1 79 ? 3.367 -10.623 -11.422 1.00 91.88 79 SER A C 1
ATOM 625 O O . SER A 1 79 ? 4.521 -10.766 -11.807 1.00 91.88 79 SER A O 1
ATOM 627 N N . ASP A 1 80 ? 2.646 -9.548 -11.737 1.00 90.19 80 ASP A N 1
ATOM 628 C CA . ASP A 1 80 ? 3.156 -8.396 -12.478 1.00 90.19 80 ASP A CA 1
ATOM 629 C C . ASP A 1 80 ? 3.741 -7.284 -11.570 1.00 90.19 80 ASP A C 1
ATOM 631 O O . ASP A 1 80 ? 4.025 -6.181 -12.031 1.00 90.19 80 ASP A O 1
ATOM 635 N N . CYS A 1 81 ? 3.986 -7.564 -10.285 1.00 90.75 81 CYS A N 1
ATOM 636 C CA . CYS A 1 81 ? 4.883 -6.760 -9.449 1.00 90.75 81 CYS A CA 1
ATOM 637 C C . CYS A 1 81 ? 6.356 -6.920 -9.864 1.00 90.75 81 CYS A C 1
ATOM 639 O O . CYS A 1 81 ? 6.812 -8.018 -10.167 1.00 90.75 81 CYS A O 1
ATOM 641 N N . ASN A 1 82 ? 7.150 -5.855 -9.714 1.00 89.25 82 ASN A N 1
ATOM 642 C CA . ASN A 1 82 ? 8.595 -5.881 -9.987 1.00 89.25 82 ASN A CA 1
ATOM 643 C C . ASN A 1 82 ? 9.477 -6.030 -8.729 1.00 89.25 82 ASN A C 1
ATOM 645 O O . ASN A 1 82 ? 10.702 -5.957 -8.814 1.00 89.25 82 ASN A O 1
ATOM 649 N N . HIS A 1 83 ? 8.884 -6.230 -7.550 1.00 87.94 83 HIS A N 1
ATOM 650 C CA . HIS A 1 83 ? 9.613 -6.439 -6.294 1.00 87.94 83 HIS A CA 1
ATOM 651 C C . HIS A 1 83 ? 9.649 -7.915 -5.880 1.00 87.94 83 HIS A C 1
ATOM 653 O O . HIS A 1 83 ? 8.812 -8.707 -6.299 1.00 87.94 83 HIS A O 1
ATOM 659 N N . SER A 1 84 ? 10.543 -8.276 -4.957 1.00 85.44 84 SER A N 1
ATOM 660 C CA . SER A 1 84 ? 10.793 -9.669 -4.542 1.00 85.44 84 SER A CA 1
ATOM 661 C C . SER A 1 84 ? 9.590 -10.428 -3.967 1.00 85.44 84 SER A C 1
ATOM 663 O O . SER A 1 84 ? 9.638 -11.648 -3.889 1.00 85.44 84 SER A O 1
ATOM 665 N N . LEU A 1 85 ? 8.535 -9.726 -3.540 1.00 86.25 85 LEU A N 1
ATOM 666 C CA . LEU A 1 85 ? 7.281 -10.324 -3.057 1.00 86.25 85 LEU A CA 1
ATOM 667 C C . LEU A 1 85 ? 6.215 -10.507 -4.156 1.00 86.25 85 LEU A C 1
ATOM 669 O O . LEU A 1 85 ? 5.048 -10.691 -3.830 1.00 86.25 85 LEU A O 1
ATOM 673 N N . ALA A 1 86 ? 6.574 -10.373 -5.436 1.00 88.44 86 ALA A N 1
ATOM 674 C CA . ALA A 1 86 ? 5.672 -10.678 -6.545 1.00 88.44 86 ALA A CA 1
ATOM 675 C C . ALA A 1 86 ? 5.283 -12.165 -6.522 1.00 88.44 86 ALA A C 1
ATOM 677 O O . ALA A 1 86 ? 6.156 -13.017 -6.344 1.00 88.44 86 ALA A O 1
ATOM 678 N N . GLY A 1 87 ? 3.998 -12.474 -6.707 1.00 73.25 87 GLY A N 1
ATOM 679 C CA . GLY A 1 87 ? 3.499 -13.851 -6.641 1.00 73.25 87 GLY A CA 1
ATOM 680 C C . GLY A 1 87 ? 2.012 -13.914 -6.395 1.00 73.25 87 GLY A C 1
ATOM 681 O O . GLY A 1 87 ? 1.641 -13.980 -5.204 1.00 73.25 87 GLY A O 1
#

Foldseek 3Di:
DFDFDLLEPAWTDTPQWIWGQDPFLRDIQTAHDDDVDPDHWDWPPDSHQIFTPDWRWDPPPDLQTWTWGRGGNDTGTDQPGNTPNHD